Protein AF-A0A661NKR7-F1 (afdb_monomer_lite)

Foldseek 3Di:
DDPDPDCVVVVVVCVVDDVVRNQVVCCVVCVLDWDWDADPVRATQDTGPNVCVPVVDDPVRGHPDD

Sequence (66 aa):
MADEPSNDLLRDWLQSVDPLGGFELLTELLPDAGVFVVNSERHIIHWSQGAEKILGFRRDEVVGEH

Secondary structure (DSSP, 8-state):
-PPPPPTHHHHHHHHHS-HHHHHHHHHHH-TTS--EEE-TTS-EEEE-HHHHHHH---HHHHTT--

Radius of gyration: 13.17 Å; chains: 1; bounding box: 29×35×24 Å

pLDDT: mean 83.31, std 13.94, range [38.84, 96.0]

Structure (mmCIF, N/CA/C/O backbone):
data_AF-A0A661NKR7-F1
#
_entry.id   AF-A0A661NKR7-F1
#
loop_
_atom_site.group_PDB
_atom_site.id
_atom_site.type_symbol
_atom_site.label_atom_id
_atom_site.label_alt_id
_atom_site.label_comp_id
_atom_site.label_asym_id
_atom_site.label_entity_id
_atom_site.label_seq_id
_atom_site.pdbx_PDB_ins_code
_atom_site.Cartn_x
_atom_site.Cartn_y
_atom_site.Cartn_z
_atom_site.occupancy
_atom_site.B_iso_or_equiv
_atom_site.auth_seq_id
_atom_site.auth_comp_id
_atom_site.auth_asym_id
_atom_site.auth_atom_id
_atom_site.pdbx_PDB_model_num
ATOM 1 N N . MET A 1 1 ? 7.025 26.012 2.120 1.00 38.84 1 MET A N 1
ATOM 2 C CA . MET A 1 1 ? 6.721 25.158 0.959 1.00 38.84 1 MET A CA 1
ATOM 3 C C . MET A 1 1 ? 7.901 24.217 0.848 1.00 38.84 1 MET A C 1
ATOM 5 O O . MET A 1 1 ? 8.941 24.642 0.372 1.00 38.84 1 MET A O 1
ATOM 9 N N . ALA A 1 2 ? 7.824 23.073 1.527 1.00 40.81 2 ALA A N 1
ATOM 10 C CA . ALA A 1 2 ? 8.929 22.122 1.574 1.00 40.81 2 ALA A CA 1
ATOM 11 C C . ALA A 1 2 ? 8.975 21.390 0.230 1.00 40.81 2 ALA A C 1
ATOM 13 O O . ALA A 1 2 ? 7.925 20.935 -0.221 1.00 40.81 2 ALA A O 1
ATOM 14 N N . ASP A 1 3 ? 10.149 21.351 -0.400 1.00 49.16 3 ASP A N 1
ATOM 15 C CA . ASP A 1 3 ? 10.423 20.502 -1.557 1.00 49.16 3 ASP A CA 1
ATOM 16 C C . ASP A 1 3 ? 9.959 19.077 -1.243 1.00 49.16 3 ASP A C 1
ATOM 18 O O . ASP A 1 3 ? 10.406 18.460 -0.273 1.00 49.16 3 ASP A O 1
ATOM 22 N N . GLU A 1 4 ? 9.010 18.586 -2.032 1.00 51.84 4 GLU A N 1
ATOM 23 C CA . GLU A 1 4 ? 8.576 17.199 -1.989 1.00 51.84 4 GLU A CA 1
ATOM 24 C C . GLU A 1 4 ? 9.788 16.344 -2.402 1.00 51.84 4 GLU A C 1
ATOM 26 O O . GLU A 1 4 ? 10.326 16.560 -3.493 1.00 51.84 4 GLU A O 1
ATOM 31 N N . PRO A 1 5 ? 10.303 15.441 -1.544 1.00 52.72 5 PRO A N 1
ATOM 32 C CA . PRO A 1 5 ? 11.488 14.660 -1.879 1.00 52.72 5 PRO A CA 1
ATOM 33 C C . PRO A 1 5 ? 11.214 13.886 -3.170 1.00 52.72 5 PRO A C 1
ATOM 35 O O . PRO A 1 5 ? 10.218 13.171 -3.269 1.00 52.72 5 PRO A O 1
ATOM 38 N N . SER A 1 6 ? 12.066 14.092 -4.181 1.00 61.28 6 SER A N 1
ATOM 39 C CA . SER A 1 6 ? 11.822 13.634 -5.548 1.00 61.28 6 SER A CA 1
ATOM 40 C C . SER A 1 6 ? 11.461 12.149 -5.590 1.00 61.28 6 SER A C 1
ATOM 42 O O . SER A 1 6 ? 12.254 11.276 -5.241 1.00 61.28 6 SER A O 1
ATOM 44 N N . ASN A 1 7 ? 10.254 11.887 -6.088 1.00 66.88 7 ASN A N 1
ATOM 45 C CA . ASN A 1 7 ? 9.637 10.571 -6.270 1.00 66.88 7 ASN A CA 1
ATOM 46 C C . ASN A 1 7 ? 10.428 9.655 -7.240 1.00 66.88 7 ASN A C 1
ATOM 48 O O . ASN A 1 7 ? 10.097 8.487 -7.429 1.00 66.88 7 ASN A O 1
ATOM 52 N N . ASP A 1 8 ? 11.483 10.184 -7.863 1.00 79.38 8 ASP A N 1
ATOM 53 C CA . ASP A 1 8 ? 12.325 9.492 -8.836 1.00 79.38 8 ASP A CA 1
ATOM 54 C C . ASP A 1 8 ? 13.191 8.404 -8.190 1.00 79.38 8 ASP A C 1
ATOM 56 O O . ASP A 1 8 ? 13.264 7.305 -8.726 1.00 79.38 8 ASP A O 1
ATOM 60 N N . LEU A 1 9 ? 13.743 8.636 -6.991 1.00 75.88 9 LEU A N 1
ATOM 61 C CA . LEU A 1 9 ? 14.508 7.604 -6.270 1.00 75.88 9 LEU A CA 1
ATOM 62 C C . LEU A 1 9 ? 13.635 6.405 -5.888 1.00 75.88 9 LEU A C 1
ATOM 64 O O . LEU A 1 9 ? 14.066 5.258 -5.986 1.00 75.88 9 LEU A O 1
ATOM 68 N N . LEU A 1 10 ? 12.397 6.673 -5.466 1.00 72.94 10 LEU A N 1
ATOM 69 C CA . LEU A 1 10 ? 11.429 5.631 -5.138 1.00 72.94 10 LEU A CA 1
ATOM 70 C C . LEU A 1 10 ? 11.038 4.845 -6.392 1.00 72.94 10 LEU A C 1
ATOM 72 O O . LEU A 1 10 ? 10.951 3.621 -6.342 1.00 72.94 10 LEU A O 1
ATOM 76 N N . ARG A 1 11 ? 10.837 5.536 -7.519 1.00 74.19 11 ARG A N 1
ATOM 77 C CA . ARG A 1 11 ? 10.514 4.907 -8.802 1.00 74.19 11 ARG A CA 1
ATOM 78 C C . ARG A 1 11 ? 11.647 4.011 -9.297 1.00 74.19 11 ARG A C 1
ATOM 80 O O . ARG A 1 11 ? 11.379 2.867 -9.652 1.00 74.19 11 ARG A O 1
ATOM 87 N N . ASP A 1 12 ? 12.879 4.508 -9.291 1.00 82.69 12 ASP A N 1
ATOM 88 C CA . ASP A 1 12 ? 14.054 3.752 -9.735 1.00 82.69 12 ASP A CA 1
ATOM 89 C C . ASP A 1 12 ? 14.272 2.517 -8.856 1.00 82.69 12 ASP A C 1
ATOM 91 O O . ASP A 1 12 ? 14.512 1.416 -9.353 1.00 82.69 12 ASP A O 1
ATOM 95 N N . TRP A 1 13 ? 14.110 2.673 -7.540 1.00 76.69 13 TRP A N 1
ATOM 96 C CA . TRP A 1 13 ? 14.205 1.555 -6.611 1.00 76.69 13 TRP A CA 1
ATOM 97 C C . TRP A 1 13 ? 13.079 0.526 -6.821 1.00 76.69 13 TRP A C 1
ATOM 99 O O . TRP A 1 13 ? 13.368 -0.667 -6.915 1.00 76.69 13 TRP A O 1
ATOM 109 N N . LEU A 1 14 ? 11.825 0.960 -6.995 1.00 77.12 14 LEU A N 1
ATOM 110 C CA . LEU A 1 14 ? 10.687 0.075 -7.285 1.00 77.12 14 LEU A CA 1
ATOM 111 C C . LEU A 1 14 ? 10.865 -0.725 -8.581 1.00 77.12 14 LEU A C 1
ATOM 113 O O . LEU A 1 14 ? 10.429 -1.868 -8.653 1.00 77.12 14 LEU A O 1
ATOM 117 N N . GLN A 1 15 ? 11.512 -0.149 -9.596 1.00 79.62 15 GLN A N 1
ATOM 118 C CA . GLN A 1 15 ? 11.816 -0.849 -10.849 1.00 79.62 15 GLN A CA 1
ATOM 119 C C . GLN A 1 15 ? 12.925 -1.902 -10.700 1.00 79.62 15 GLN A C 1
ATOM 121 O O . GLN A 1 15 ? 13.046 -2.781 -11.552 1.00 79.62 15 GLN A O 1
ATOM 126 N N . SER A 1 16 ? 13.740 -1.814 -9.645 1.00 79.69 16 SER A N 1
ATOM 127 C CA . SER A 1 16 ? 14.853 -2.738 -9.386 1.00 79.69 16 SER A CA 1
ATOM 128 C C . SER A 1 16 ? 14.460 -3.976 -8.575 1.00 79.69 16 SER A C 1
ATOM 130 O O . SER A 1 16 ? 15.202 -4.959 -8.558 1.00 79.69 16 SER A O 1
ATOM 132 N N . VAL A 1 17 ? 13.307 -3.935 -7.906 1.00 75.38 17 VAL A N 1
ATOM 133 C CA . VAL A 1 17 ? 12.788 -5.016 -7.064 1.00 75.38 17 VAL A CA 1
ATOM 134 C C . VAL A 1 17 ? 11.641 -5.737 -7.768 1.00 75.38 17 VAL A C 1
ATOM 136 O O . VAL A 1 17 ? 10.889 -5.135 -8.532 1.00 75.38 17 VAL A O 1
ATOM 139 N N . ASP A 1 18 ? 11.486 -7.037 -7.505 1.00 80.12 18 ASP A N 1
ATOM 140 C CA . ASP A 1 18 ? 10.257 -7.738 -7.889 1.00 80.12 18 ASP A CA 1
ATOM 141 C C . ASP A 1 18 ? 9.048 -7.035 -7.232 1.00 80.12 18 ASP A C 1
ATOM 143 O O . ASP A 1 18 ? 9.162 -6.642 -6.066 1.00 80.12 18 ASP A O 1
ATOM 147 N N . PRO A 1 19 ? 7.901 -6.857 -7.920 1.00 72.50 19 PRO A N 1
ATOM 148 C CA . PRO A 1 19 ? 6.755 -6.125 -7.378 1.00 72.50 19 PRO A CA 1
ATOM 149 C C . PRO A 1 19 ? 6.280 -6.619 -6.004 1.00 72.50 19 PRO A C 1
ATOM 151 O O . PRO A 1 19 ? 5.830 -5.811 -5.189 1.00 72.50 19 PRO A O 1
ATOM 154 N N . LEU A 1 20 ? 6.404 -7.922 -5.724 1.00 76.38 20 LEU A N 1
ATOM 155 C CA . LEU A 1 20 ? 6.065 -8.488 -4.418 1.00 76.38 20 LEU A CA 1
ATOM 156 C C . LEU A 1 20 ? 7.149 -8.185 -3.381 1.00 76.38 20 LEU A C 1
ATOM 158 O O . LEU A 1 20 ? 6.833 -7.761 -2.271 1.00 76.38 20 LEU A O 1
ATOM 162 N N . GLY A 1 21 ? 8.42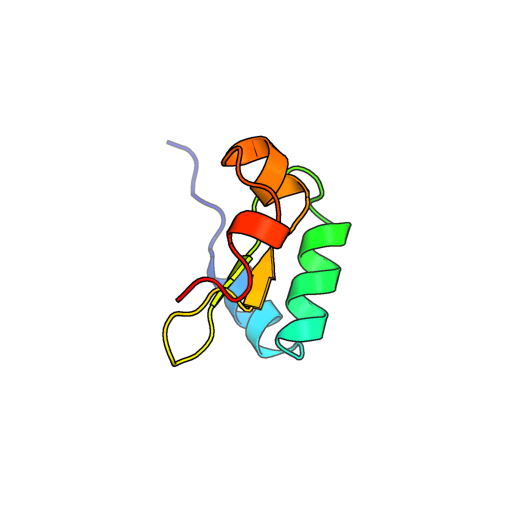3 -8.312 -3.758 1.00 84.38 21 GLY A N 1
ATOM 163 C CA . GLY A 1 21 ? 9.548 -7.971 -2.883 1.00 84.38 21 GLY A CA 1
ATOM 164 C C . GLY A 1 21 ? 9.589 -6.484 -2.505 1.00 84.38 21 GLY A C 1
ATOM 165 O O . GLY A 1 21 ? 9.882 -6.138 -1.361 1.00 84.38 21 GLY A O 1
ATOM 166 N N . GLY A 1 22 ? 9.239 -5.593 -3.437 1.00 86.31 22 GLY A N 1
ATOM 167 C CA . GLY A 1 22 ? 9.132 -4.157 -3.175 1.00 86.31 22 GLY A CA 1
ATOM 168 C C . GLY A 1 22 ? 8.016 -3.820 -2.190 1.00 86.31 22 GLY A C 1
ATOM 169 O O . GLY A 1 22 ? 8.211 -2.999 -1.294 1.00 86.31 22 GLY A O 1
ATOM 170 N N . PHE A 1 23 ? 6.866 -4.487 -2.315 1.00 88.62 23 PHE A N 1
ATOM 171 C CA . PHE A 1 23 ? 5.765 -4.345 -1.365 1.00 88.62 23 PHE A CA 1
ATOM 172 C C . PHE A 1 23 ? 6.179 -4.759 0.052 1.00 88.62 23 PHE A C 1
ATOM 174 O O . PHE A 1 23 ? 5.950 -4.001 0.997 1.00 88.62 23 PHE A O 1
ATOM 181 N N . GLU A 1 24 ? 6.799 -5.931 0.205 1.00 88.38 24 GLU A N 1
ATOM 182 C CA . GLU A 1 24 ? 7.242 -6.429 1.512 1.00 88.38 24 GLU A CA 1
ATOM 183 C C . GLU A 1 24 ? 8.228 -5.454 2.165 1.00 88.38 24 GLU A C 1
ATOM 185 O O . GLU A 1 24 ? 7.981 -4.998 3.283 1.00 88.38 24 GLU A O 1
ATOM 190 N N . LEU A 1 25 ? 9.261 -5.023 1.431 1.00 89.00 25 LEU A N 1
ATOM 191 C CA . LEU A 1 25 ? 10.263 -4.099 1.968 1.00 89.00 25 LEU A CA 1
ATOM 192 C C . LEU A 1 25 ? 9.656 -2.746 2.372 1.00 89.00 25 LEU A C 1
ATOM 194 O O . LEU A 1 25 ? 9.987 -2.208 3.428 1.00 89.00 25 LEU A O 1
ATOM 198 N N . LEU A 1 26 ? 8.756 -2.183 1.557 1.00 89.75 26 LEU A N 1
ATOM 199 C CA . LEU A 1 26 ? 8.086 -0.921 1.891 1.00 89.75 26 LEU A CA 1
ATOM 200 C C . LEU A 1 26 ? 7.242 -1.046 3.155 1.00 89.75 26 LEU A C 1
ATOM 202 O O . LEU A 1 26 ? 7.226 -0.133 3.977 1.00 89.75 26 LEU A O 1
ATOM 206 N N . THR A 1 27 ? 6.558 -2.175 3.315 1.00 91.00 27 THR A N 1
ATOM 207 C CA . THR A 1 27 ? 5.699 -2.414 4.475 1.00 91.00 27 THR A CA 1
ATOM 208 C C . THR A 1 27 ? 6.515 -2.575 5.759 1.00 91.00 27 THR A C 1
ATOM 210 O O . THR A 1 27 ? 6.081 -2.130 6.820 1.00 91.00 27 THR A O 1
ATOM 213 N N . GLU A 1 28 ? 7.706 -3.170 5.667 1.00 89.50 28 GLU A N 1
ATOM 214 C CA . GLU A 1 28 ? 8.643 -3.290 6.790 1.00 89.50 28 GLU A CA 1
ATOM 215 C C . GLU A 1 28 ? 9.299 -1.955 7.159 1.00 89.50 28 GLU A C 1
ATOM 217 O O . GLU A 1 28 ? 9.388 -1.613 8.340 1.00 89.50 28 GLU A O 1
ATOM 222 N N . LEU A 1 29 ? 9.753 -1.187 6.165 1.00 90.81 29 LEU A N 1
ATOM 223 C CA . LEU A 1 29 ? 10.434 0.091 6.389 1.00 90.81 29 LEU A CA 1
ATOM 224 C C . LEU A 1 29 ? 9.479 1.202 6.839 1.00 90.81 29 LEU A C 1
ATOM 226 O O . LEU A 1 29 ? 9.895 2.113 7.556 1.00 90.81 29 LEU A O 1
ATOM 230 N N . LEU A 1 30 ? 8.217 1.143 6.410 1.00 91.50 30 LEU A N 1
ATOM 231 C CA . LEU A 1 30 ? 7.205 2.170 6.649 1.00 91.50 30 LEU A CA 1
ATOM 232 C C . LEU A 1 30 ? 5.919 1.544 7.226 1.00 91.50 30 LEU A C 1
ATOM 234 O O . LEU A 1 30 ? 4.877 1.544 6.567 1.00 91.50 30 LEU A O 1
ATOM 238 N N . PRO A 1 31 ? 5.945 1.044 8.476 1.00 88.19 31 PRO A N 1
ATOM 239 C CA . PRO A 1 31 ? 4.826 0.300 9.070 1.00 88.19 31 PRO A CA 1
ATOM 240 C C . PRO A 1 31 ? 3.561 1.143 9.295 1.00 88.19 31 PRO A C 1
ATOM 242 O O . PRO A 1 31 ? 2.457 0.604 9.413 1.00 88.19 31 PRO A O 1
ATOM 245 N N . ASP A 1 32 ? 3.719 2.464 9.359 1.00 91.19 32 ASP A N 1
ATOM 246 C CA . ASP A 1 32 ? 2.620 3.415 9.509 1.00 91.19 32 ASP A CA 1
ATOM 247 C C . ASP A 1 32 ? 2.127 3.964 8.162 1.00 91.19 32 ASP A C 1
ATOM 249 O O . ASP A 1 32 ? 1.166 4.727 8.136 1.00 91.19 32 ASP A O 1
ATOM 253 N N . ALA A 1 33 ? 2.749 3.578 7.040 1.00 90.75 33 ALA A N 1
ATOM 254 C CA . ALA A 1 33 ? 2.307 3.968 5.708 1.00 90.75 33 ALA A CA 1
ATOM 255 C C . ALA A 1 33 ? 1.276 2.984 5.136 1.00 90.75 33 ALA A C 1
ATOM 257 O O . ALA A 1 33 ? 1.374 1.761 5.271 1.00 90.75 33 ALA A O 1
ATOM 258 N N . GLY A 1 34 ? 0.289 3.535 4.432 1.00 93.50 34 GLY A N 1
ATOM 259 C CA . GLY A 1 34 ? -0.681 2.756 3.675 1.00 93.50 34 GLY A CA 1
ATOM 260 C C . GLY A 1 34 ? -0.086 2.310 2.350 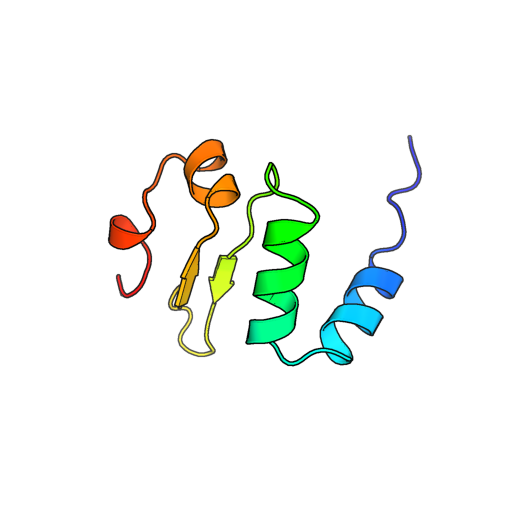1.00 93.50 34 GLY A C 1
ATOM 261 O O . GLY A 1 34 ? 0.124 3.138 1.468 1.00 93.50 34 GLY A O 1
ATOM 262 N N . VAL A 1 35 ? 0.167 1.010 2.204 1.00 91.94 35 VAL A N 1
ATOM 263 C CA . VAL A 1 35 ? 0.701 0.414 0.975 1.00 91.94 35 VAL A CA 1
ATOM 264 C C . VAL A 1 35 ? -0.281 -0.645 0.490 1.00 91.94 35 VAL A C 1
ATOM 266 O O . VAL A 1 35 ? -0.710 -1.512 1.253 1.00 91.94 35 VAL A O 1
ATOM 269 N N . PHE A 1 36 ? -0.641 -0.584 -0.786 1.00 92.62 36 PHE A N 1
ATOM 270 C CA . PHE A 1 36 ? -1.485 -1.578 -1.437 1.00 92.62 36 PHE A CA 1
ATOM 271 C C . PHE A 1 36 ? -1.039 -1.776 -2.884 1.00 92.62 36 PHE A C 1
ATOM 273 O O . PHE A 1 36 ? -0.469 -0.873 -3.498 1.00 92.62 36 PHE A O 1
ATOM 280 N N . VAL A 1 37 ? -1.286 -2.969 -3.421 1.00 90.06 37 VAL A N 1
ATOM 281 C CA . VAL A 1 37 ? -0.933 -3.325 -4.802 1.00 90.06 37 VAL A CA 1
ATOM 282 C C . VAL A 1 37 ? -2.204 -3.650 -5.563 1.00 90.06 37 VAL A C 1
ATOM 284 O O . VAL A 1 37 ? -3.059 -4.388 -5.070 1.00 90.06 37 VAL A O 1
ATOM 287 N N . VAL A 1 38 ? -2.299 -3.113 -6.775 1.00 90.12 38 VAL A N 1
ATOM 288 C CA . VAL A 1 38 ? -3.416 -3.318 -7.695 1.00 90.12 38 VAL A CA 1
ATOM 289 C C . VAL A 1 38 ? -2.898 -4.041 -8.934 1.00 90.12 38 VAL A C 1
ATOM 291 O O . VAL A 1 38 ? -1.850 -3.677 -9.469 1.00 90.12 38 VAL A O 1
ATOM 294 N N . ASN A 1 39 ? -3.607 -5.076 -9.378 1.00 87.00 39 ASN A N 1
ATOM 295 C CA . ASN A 1 39 ? -3.265 -5.799 -10.601 1.00 87.00 39 ASN A CA 1
ATOM 296 C C . ASN A 1 39 ? -3.758 -5.053 -11.865 1.00 87.00 39 ASN A C 1
ATOM 298 O O . ASN A 1 39 ? -4.402 -4.005 -11.795 1.00 87.00 39 ASN A O 1
ATOM 302 N N . SER A 1 40 ? -3.483 -5.605 -13.049 1.00 88.69 40 SER A N 1
ATOM 303 C CA . SER A 1 40 ? -3.914 -5.027 -14.334 1.00 88.69 40 SER A CA 1
ATOM 304 C C . SER A 1 40 ? -5.433 -4.974 -14.527 1.00 88.69 40 SER A C 1
ATOM 306 O O . SER A 1 40 ? -5.920 -4.161 -15.309 1.00 88.69 40 SER A O 1
ATOM 308 N N . GLU A 1 41 ? -6.179 -5.823 -13.823 1.00 90.12 41 GLU A N 1
ATOM 309 C CA . GLU A 1 41 ? -7.646 -5.879 -13.844 1.00 90.12 41 GLU A CA 1
ATOM 310 C C . GLU A 1 41 ? -8.277 -4.897 -12.848 1.00 90.12 41 GLU A C 1
ATOM 312 O O . GLU A 1 41 ? -9.494 -4.781 -12.776 1.00 90.12 41 GLU A O 1
ATOM 317 N N . ARG A 1 42 ? -7.448 -4.099 -12.160 1.00 89.31 42 ARG A N 1
ATOM 318 C CA . ARG A 1 42 ? -7.837 -3.113 -11.143 1.00 89.31 42 ARG A CA 1
ATOM 319 C C . ARG A 1 42 ? -8.305 -3.728 -9.824 1.00 89.31 42 ARG A C 1
ATOM 321 O O . ARG A 1 42 ? -8.935 -3.032 -9.031 1.00 89.31 42 ARG A O 1
ATOM 328 N N . HIS A 1 43 ? -7.939 -4.977 -9.559 1.00 90.56 43 HIS A N 1
ATOM 329 C CA . HIS A 1 43 ? -8.237 -5.650 -8.300 1.00 90.56 43 HIS A CA 1
ATOM 330 C C . HIS A 1 43 ? -7.093 -5.452 -7.313 1.00 90.56 43 HIS A C 1
ATOM 332 O O . HIS A 1 43 ? -5.912 -5.552 -7.671 1.00 90.56 43 HIS A O 1
ATOM 338 N N . ILE A 1 44 ? -7.443 -5.175 -6.059 1.00 91.94 44 ILE A N 1
ATOM 339 C CA . ILE A 1 44 ? -6.468 -5.090 -4.975 1.00 91.94 44 ILE A CA 1
ATOM 340 C C . ILE A 1 44 ? -6.002 -6.513 -4.660 1.00 91.94 44 ILE A C 1
ATOM 342 O O . ILE A 1 44 ? -6.795 -7.380 -4.299 1.00 91.94 44 ILE A O 1
ATOM 346 N N . ILE A 1 45 ? -4.699 -6.746 -4.795 1.00 91.44 45 ILE A N 1
ATOM 347 C CA . ILE A 1 45 ? -4.070 -8.052 -4.549 1.00 91.44 45 ILE A CA 1
ATOM 348 C C . ILE A 1 45 ? -3.213 -8.060 -3.277 1.00 91.44 45 ILE A C 1
ATOM 350 O O . ILE A 1 45 ? -2.966 -9.121 -2.705 1.00 91.44 45 ILE A O 1
ATOM 354 N N . HIS A 1 46 ? -2.823 -6.881 -2.777 1.00 91.81 46 HIS A N 1
ATOM 355 C CA . HIS A 1 46 ? -2.131 -6.725 -1.495 1.00 91.81 46 HIS A CA 1
ATOM 356 C C . HIS A 1 46 ? -2.629 -5.506 -0.727 1.00 91.81 46 HIS A C 1
AT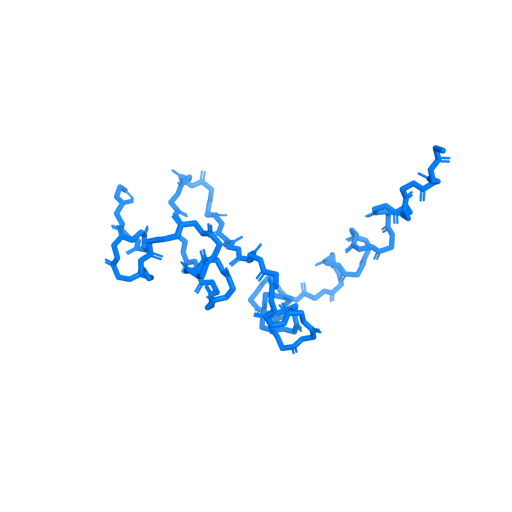OM 358 O O . HIS A 1 46 ? -2.920 -4.468 -1.316 1.00 91.81 46 HIS A O 1
ATOM 364 N N . TRP A 1 47 ? -2.654 -5.639 0.599 1.00 94.88 47 TRP A N 1
ATOM 365 C CA . TRP A 1 47 ? -3.083 -4.613 1.543 1.00 94.88 47 TRP A CA 1
ATOM 366 C C . TRP A 1 47 ? -2.208 -4.684 2.797 1.00 94.88 47 TRP A C 1
ATOM 368 O O . TRP A 1 47 ? -2.129 -5.745 3.428 1.00 94.88 47 TRP A O 1
ATOM 378 N N . SER A 1 48 ? -1.498 -3.599 3.11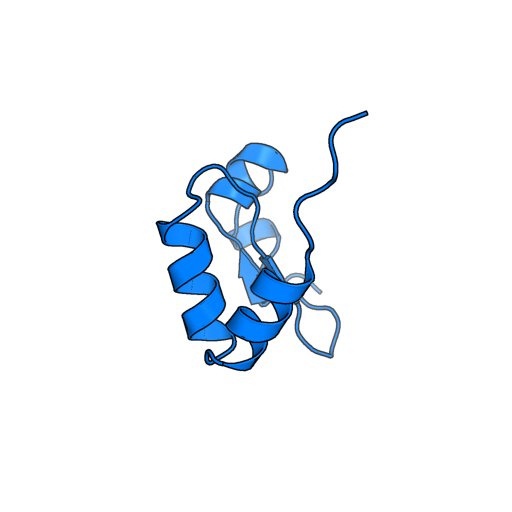8 1.00 95.06 48 SER A N 1
ATOM 379 C CA . SER A 1 48 ? -0.641 -3.526 4.304 1.00 95.06 48 SER A CA 1
ATOM 380 C C . SER A 1 48 ? -1.439 -3.220 5.572 1.00 95.06 48 SER A C 1
ATOM 382 O O . SER A 1 48 ? -2.523 -2.644 5.527 1.00 95.06 48 SER A O 1
ATOM 384 N N . GLN A 1 49 ? -0.866 -3.525 6.740 1.00 94.56 49 GLN A N 1
ATOM 385 C CA . GLN A 1 49 ? -1.481 -3.151 8.017 1.00 94.56 49 GLN A CA 1
ATOM 386 C C . GLN A 1 49 ? -1.595 -1.625 8.184 1.00 94.56 49 GLN A C 1
ATOM 388 O O . GLN A 1 49 ? -2.550 -1.135 8.782 1.00 94.56 49 GLN A O 1
ATOM 393 N N . GLY A 1 50 ? -0.643 -0.857 7.648 1.00 94.88 50 GLY A N 1
ATOM 394 C CA . GLY A 1 50 ? -0.749 0.602 7.617 1.00 94.88 50 GLY A CA 1
ATOM 395 C C . GLY A 1 50 ? -1.942 1.076 6.781 1.00 94.88 50 GLY A C 1
ATOM 396 O O . GLY A 1 50 ? -2.623 2.021 7.175 1.00 94.88 50 GLY A O 1
ATOM 397 N N . ALA A 1 51 ? -2.274 0.374 5.690 1.00 95.56 51 ALA A N 1
ATOM 398 C CA . ALA A 1 51 ? -3.463 0.670 4.893 1.00 95.56 51 ALA A CA 1
ATOM 399 C C . ALA A 1 51 ? -4.749 0.381 5.683 1.00 95.56 51 ALA A C 1
ATOM 401 O O . ALA A 1 51 ? -5.653 1.213 5.670 1.00 95.56 51 ALA A O 1
ATOM 402 N N . GLU A 1 52 ? -4.796 -0.711 6.459 1.00 95.81 52 GLU A N 1
ATOM 403 C CA . GLU A 1 52 ? -5.921 -0.986 7.369 1.00 95.81 52 GLU A CA 1
ATOM 404 C C . GLU A 1 52 ? -6.116 0.132 8.395 1.00 95.81 52 GLU A C 1
ATOM 406 O O . GLU A 1 52 ? -7.231 0.609 8.599 1.00 95.81 52 GLU A O 1
ATOM 411 N N . LYS A 1 53 ? -5.026 0.588 9.021 1.00 95.00 53 LYS A N 1
ATOM 412 C CA . LYS A 1 53 ? -5.070 1.645 10.041 1.00 95.00 53 LYS A CA 1
ATOM 413 C C . LYS A 1 53 ? -5.530 2.987 9.472 1.00 95.00 53 LYS A C 1
ATOM 415 O O . LYS A 1 53 ? -6.289 3.690 10.131 1.00 95.00 53 LYS A O 1
ATOM 420 N N . ILE A 1 54 ? -5.045 3.356 8.285 1.00 96.00 54 ILE A N 1
ATOM 421 C CA . ILE A 1 54 ? -5.328 4.663 7.673 1.00 96.00 54 ILE A CA 1
ATOM 422 C C . ILE A 1 54 ? -6.715 4.688 7.032 1.00 96.00 54 ILE A C 1
ATOM 424 O O . ILE A 1 54 ? -7.434 5.676 7.170 1.00 96.00 54 ILE A O 1
ATOM 428 N N . LEU A 1 55 ? -7.076 3.631 6.303 1.00 94.31 55 LEU A N 1
ATOM 429 C CA . LEU A 1 55 ? -8.277 3.602 5.467 1.00 94.31 55 LEU A CA 1
ATOM 430 C C . LEU A 1 55 ? -9.464 2.921 6.158 1.00 94.31 55 LEU A C 1
ATOM 432 O O . LEU A 1 55 ? -10.592 3.086 5.707 1.00 94.31 55 LEU A O 1
ATOM 436 N N . GLY A 1 56 ? -9.236 2.204 7.263 1.00 95.38 56 GLY A N 1
ATOM 437 C CA . GLY A 1 56 ? -10.289 1.631 8.105 1.00 95.38 56 GLY A CA 1
ATOM 438 C C . GLY A 1 56 ? -10.910 0.334 7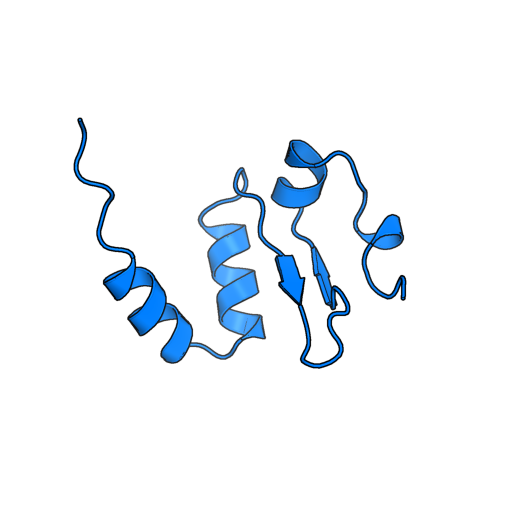.583 1.00 95.38 56 GLY A C 1
ATOM 439 O O . GLY A 1 56 ? -11.827 -0.175 8.219 1.00 95.38 56 GLY A O 1
ATOM 440 N N . PHE A 1 57 ? -10.408 -0.203 6.469 1.00 94.94 57 PHE A N 1
ATOM 441 C CA . PHE A 1 57 ? -10.832 -1.483 5.900 1.00 94.94 57 PHE A CA 1
ATOM 442 C C . PHE A 1 57 ? -9.796 -2.563 6.180 1.00 94.94 57 PHE A C 1
ATOM 444 O O . PHE A 1 57 ? -8.594 -2.337 6.007 1.00 94.94 57 PHE A O 1
ATOM 451 N N . ARG A 1 58 ? -10.252 -3.745 6.583 1.00 94.88 58 ARG A N 1
ATOM 452 C CA . ARG A 1 58 ? -9.395 -4.913 6.779 1.00 94.88 58 ARG A CA 1
ATOM 453 C C . ARG A 1 58 ? -9.022 -5.522 5.436 1.00 94.88 58 ARG A C 1
ATOM 455 O O . ARG A 1 58 ? -9.767 -5.421 4.463 1.00 94.88 58 ARG A O 1
ATOM 462 N N . ARG A 1 59 ? -7.873 -6.197 5.380 1.00 93.94 59 ARG A N 1
ATOM 463 C CA . ARG A 1 59 ? -7.393 -6.869 4.166 1.00 93.94 59 ARG A CA 1
ATOM 464 C C . ARG A 1 59 ? -8.434 -7.801 3.539 1.00 93.94 59 ARG A C 1
ATOM 466 O O . ARG A 1 59 ? -8.550 -7.834 2.319 1.00 93.94 59 ARG A O 1
ATOM 473 N N . ASP A 1 60 ? -9.149 -8.563 4.356 1.00 93.50 60 ASP A N 1
ATOM 474 C CA . ASP A 1 60 ? -10.173 -9.522 3.934 1.00 93.50 60 ASP A CA 1
ATOM 475 C C . ASP A 1 60 ? -11.431 -8.868 3.344 1.00 93.50 60 ASP A C 1
ATOM 477 O O . ASP A 1 60 ? -12.184 -9.543 2.651 1.00 93.50 60 ASP A O 1
ATOM 481 N N . GLU A 1 61 ? -11.628 -7.566 3.555 1.00 92.19 61 GLU A N 1
ATOM 482 C CA . GLU A 1 61 ? -12.741 -6.794 2.986 1.00 92.19 61 GLU A CA 1
ATOM 483 C C . GLU A 1 61 ? -12.403 -6.163 1.627 1.00 92.19 61 GLU A C 1
ATOM 485 O O . GLU A 1 61 ? -13.287 -5.638 0.960 1.00 92.19 61 GLU A O 1
ATOM 490 N N . VAL A 1 62 ? -11.125 -6.149 1.232 1.00 92.12 62 VAL A N 1
ATOM 491 C CA . VAL A 1 62 ? -10.658 -5.412 0.042 1.00 92.12 62 VAL A CA 1
ATOM 492 C C . VAL A 1 62 ? -9.878 -6.275 -0.938 1.00 92.12 62 VAL A C 1
ATOM 494 O O . VAL A 1 62 ? -9.910 -6.020 -2.140 1.00 92.12 62 VAL A O 1
ATOM 497 N N . VAL A 1 63 ? -9.152 -7.288 -0.460 1.00 90.69 63 VAL A N 1
ATOM 498 C CA . VAL A 1 63 ? -8.376 -8.171 -1.333 1.00 90.69 63 VAL A CA 1
ATOM 499 C C . VAL A 1 63 ? -9.299 -9.211 -1.957 1.00 90.69 63 VAL A C 1
ATOM 501 O O .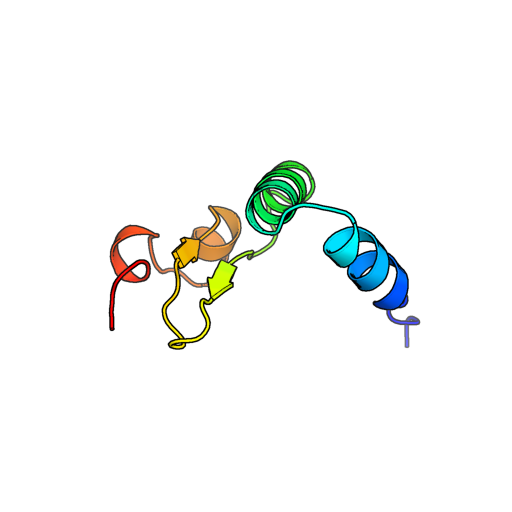 VAL A 1 63 ? -9.904 -10.009 -1.248 1.00 90.69 63 VAL A O 1
ATOM 504 N N . GLY A 1 64 ? -9.352 -9.238 -3.290 1.00 72.81 64 GLY A N 1
ATOM 505 C CA . GLY A 1 64 ? -10.203 -10.168 -4.045 1.00 72.81 64 GLY A CA 1
ATOM 506 C C . GLY A 1 64 ? -11.686 -9.784 -4.100 1.00 72.81 64 GLY A C 1
ATOM 507 O O . GLY A 1 64 ? -12.485 -10.547 -4.639 1.00 72.81 64 GLY A O 1
ATOM 508 N N . GLU A 1 65 ? -12.052 -8.619 -3.565 1.00 61.62 65 GLU A N 1
ATOM 509 C CA . GLU A 1 65 ? -13.341 -7.990 -3.830 1.00 61.62 65 GLU A CA 1
ATOM 510 C C . GLU A 1 65 ? -13.257 -7.249 -5.172 1.00 61.62 65 GLU A C 1
ATOM 512 O O . GLU A 1 65 ? -12.527 -6.260 -5.279 1.00 61.62 65 GLU A O 1
ATOM 517 N N . HIS A 1 66 ? -14.097 -7.682 -6.120 1.00 57.53 66 HIS A N 1
ATOM 518 C CA . HIS A 1 66 ? -14.243 -7.235 -7.519 1.00 57.53 66 HIS A CA 1
ATOM 519 C C . HIS A 1 66 ? -13.311 -7.951 -8.492 1.00 57.53 66 HIS A C 1
ATOM 521 O O . HIS A 1 66 ? -12.109 -8.064 -8.175 1.00 57.53 66 HIS A O 1
#